Protein AF-A0A2M9N594-F1 (afdb_monomer)

Radius of gyration: 17.73 Å; Cα contacts (8 Å, |Δi|>4): 144; chains: 1; bounding box: 51×28×43 Å

Sequence (126 aa):
MYKGQRKRYVRIGKHGWLLGLLGFNGLQYFKTHDPSFLFYFSFFSFFSFYFHGKLAEEMPDERYYMNAQKARSITMWVPAACLFMIGIGSMFSFGTREFMIIVSAAGWAATFLTYSITFYYLDKYC

Nearest PDB structures (foldseek):
  8qae-assembly1_A  TM=3.488E-01  e=3.419E+00  synthetic construct

Foldseek 3Di:
DDPPDPPDPDPPDQCQLVQLVQLVQLVCCVVPVDLVSLLSLLSLLSVLVNLVNVVSVDDDDPQLVVLLVVLLVVLVVLLVVLVVCLVVLVVDPNNDPSSNSNSNSVSNSSSSNSSSVSSSCSVVPD

Solvent-accessible surface area (backbone atoms only — not comparable to full-atom values): 6717 Å² total; per-residue (Å²): 136,84,79,82,74,82,73,81,74,76,79,69,60,98,59,53,27,60,55,15,61,56,15,61,54,21,61,50,24,85,78,69,72,44,63,73,28,33,47,31,36,30,32,42,22,33,43,25,44,51,46,49,56,60,57,66,75,50,83,88,50,75,64,52,57,53,36,48,51,52,18,48,65,70,28,51,58,47,48,52,50,35,53,49,50,44,56,56,31,61,76,44,98,77,38,41,73,58,50,45,40,41,44,51,14,47,25,50,14,50,31,42,35,48,28,31,52,43,27,53,48,38,68,76,75,104

Secondary structure (DSSP, 8-state):
-------------TTGGGGGGGGGGGGGHHHH--GGGGGGGGGGGGGHHHHHHHHTTS---HHHHHHHHHHHHHHTHHHHHHHHHHHHHHHSTT--HHHHHHHHHHHHHHHHHHHHHHHHHHHHH-

pLDDT: mean 85.69, std 14.36, range [36.47, 97.12]

Structure (mmCIF, N/CA/C/O backbone):
data_AF-A0A2M9N594-F1
#
_entry.id   AF-A0A2M9N594-F1
#
loop_
_atom_site.group_PDB
_atom_site.id
_atom_site.type_symbol
_atom_site.label_atom_id
_atom_site.label_alt_id
_atom_site.label_comp_id
_atom_site.label_asym_id
_atom_site.label_entity_id
_atom_site.label_seq_id
_atom_site.pdbx_PDB_ins_code
_atom_site.Cartn_x
_atom_site.Cartn_y
_atom_site.Cartn_z
_atom_site.occupancy
_atom_site.B_iso_or_equiv
_atom_site.auth_seq_id
_atom_site.auth_comp_id
_atom_site.auth_asym_id
_atom_site.auth_atom_id
_atom_site.pdbx_PDB_model_num
ATOM 1 N N . MET A 1 1 ? -33.743 14.071 20.399 1.00 36.47 1 MET A N 1
ATOM 2 C CA . MET A 1 1 ? -34.387 12.861 19.837 1.00 36.47 1 MET A CA 1
ATOM 3 C C . MET A 1 1 ? -33.517 12.350 18.682 1.00 36.47 1 MET A C 1
ATOM 5 O O . MET A 1 1 ? -33.716 12.753 17.544 1.00 36.47 1 MET A O 1
ATOM 9 N N . TYR A 1 2 ? -32.470 11.564 18.965 1.00 42.53 2 TYR A N 1
ATOM 10 C CA . TYR A 1 2 ? -31.579 11.039 17.918 1.00 42.53 2 TYR A CA 1
ATOM 11 C C . TYR A 1 2 ? -32.258 9.845 17.240 1.00 42.53 2 TYR A C 1
ATOM 13 O O . TYR A 1 2 ? -32.458 8.800 17.853 1.00 42.53 2 TYR A O 1
ATOM 21 N N . LYS A 1 3 ? -32.671 10.017 15.980 1.00 42.25 3 LYS A N 1
ATOM 22 C CA . LYS A 1 3 ? -33.208 8.928 15.159 1.00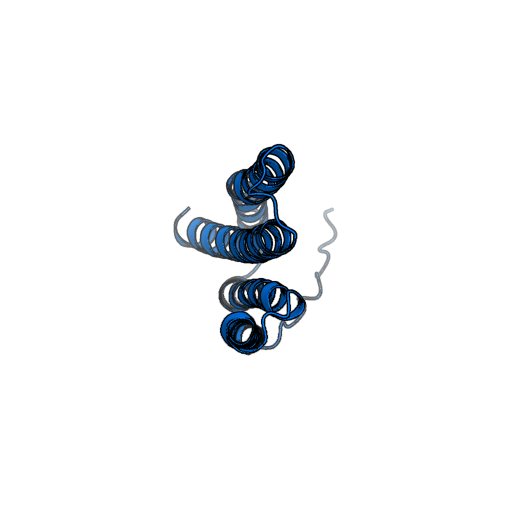 42.25 3 LYS A CA 1
ATOM 23 C C . LYS A 1 3 ? -32.111 7.880 14.966 1.00 42.25 3 LYS A C 1
ATOM 25 O O . LYS A 1 3 ? -31.138 8.136 14.260 1.00 42.25 3 LYS A O 1
ATOM 30 N N . GLY A 1 4 ? -32.296 6.710 15.575 1.00 48.22 4 GLY A N 1
ATOM 31 C CA . GLY A 1 4 ? -31.484 5.518 15.351 1.00 48.22 4 GLY A CA 1
ATOM 32 C C . GLY A 1 4 ? -31.556 5.092 13.886 1.00 48.22 4 GLY A C 1
ATOM 33 O O . GLY A 1 4 ? -32.464 4.376 13.467 1.00 48.22 4 GLY A O 1
ATOM 34 N N . GLN A 1 5 ? -30.603 5.570 13.092 1.00 47.81 5 GLN A N 1
ATOM 35 C CA . GLN A 1 5 ? -30.366 5.103 11.734 1.00 47.81 5 GLN A CA 1
ATOM 36 C C . GLN A 1 5 ? -29.836 3.669 11.837 1.00 47.81 5 GLN A C 1
ATOM 38 O O . GLN A 1 5 ? -28.655 3.464 12.116 1.00 47.81 5 GLN A O 1
ATOM 43 N N . ARG A 1 6 ? -30.698 2.662 11.631 1.00 46.75 6 ARG A N 1
ATOM 44 C CA . ARG A 1 6 ? -30.253 1.274 11.428 1.00 46.75 6 ARG A CA 1
ATOM 45 C C . ARG A 1 6 ? -29.448 1.219 10.131 1.00 46.75 6 ARG A C 1
ATOM 47 O O . ARG A 1 6 ? -30.002 1.007 9.054 1.00 46.75 6 ARG A O 1
ATOM 54 N N . LYS A 1 7 ? -28.138 1.456 10.229 1.00 48.56 7 LYS A N 1
ATOM 55 C CA . LYS A 1 7 ? -27.214 1.301 9.108 1.00 48.56 7 LYS A CA 1
ATOM 56 C C . LYS A 1 7 ? -27.223 -0.165 8.699 1.00 48.56 7 LYS A C 1
ATOM 58 O O . LYS A 1 7 ? -26.924 -1.056 9.488 1.00 48.56 7 LYS A O 1
ATOM 63 N N . ARG A 1 8 ? -27.631 -0.401 7.456 1.00 42.09 8 ARG A N 1
ATOM 64 C CA . ARG A 1 8 ? -27.635 -1.712 6.814 1.00 42.09 8 ARG A CA 1
ATOM 65 C C . ARG A 1 8 ? -26.176 -2.149 6.699 1.00 42.09 8 ARG A C 1
ATOM 67 O O . ARG A 1 8 ? -25.455 -1.657 5.836 1.00 42.09 8 ARG A O 1
ATOM 74 N N . TYR A 1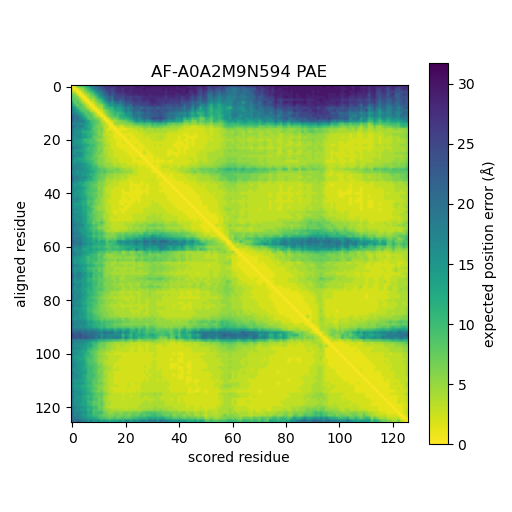 9 ? -25.734 -3.006 7.612 1.00 50.34 9 TYR A N 1
ATOM 75 C CA . TYR A 1 9 ? -24.411 -3.607 7.538 1.00 50.34 9 TYR A CA 1
ATOM 76 C C . TYR A 1 9 ? -24.311 -4.365 6.221 1.00 50.34 9 TYR A C 1
ATOM 78 O O . TYR A 1 9 ? -25.046 -5.328 5.986 1.00 50.34 9 TYR A O 1
ATOM 86 N N . VAL A 1 10 ? -23.440 -3.887 5.333 1.00 51.59 10 VAL A N 1
ATOM 87 C CA . VAL A 1 10 ? -23.051 -4.638 4.145 1.00 51.59 10 VAL A CA 1
ATOM 88 C C . VAL A 1 10 ? -22.436 -5.924 4.680 1.00 51.59 10 VAL A C 1
ATOM 90 O O . VAL A 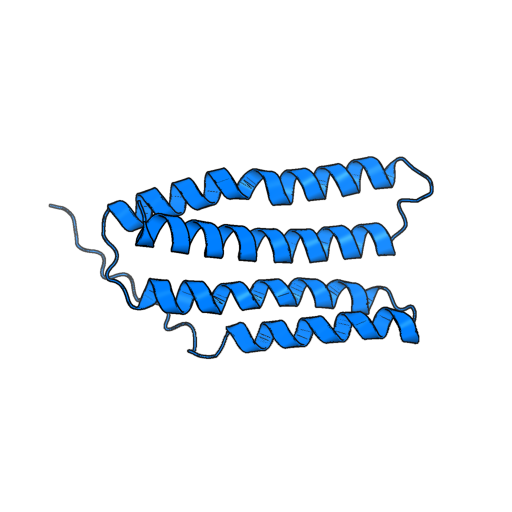1 10 ? -21.381 -5.883 5.308 1.00 51.59 10 VAL A O 1
ATOM 93 N N . ARG A 1 11 ? -23.115 -7.063 4.490 1.00 54.94 11 ARG A N 1
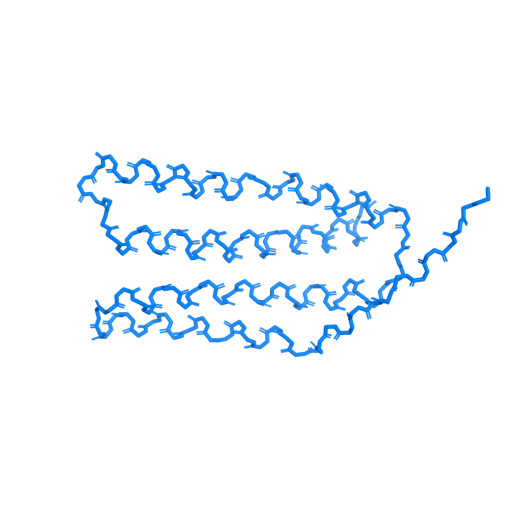ATOM 94 C CA . ARG A 1 11 ? -22.498 -8.378 4.683 1.00 54.94 11 ARG A CA 1
ATOM 95 C C . ARG A 1 11 ? -21.387 -8.484 3.649 1.00 54.94 11 ARG A C 1
ATOM 97 O O . ARG A 1 11 ? -21.617 -8.925 2.527 1.00 54.94 11 ARG A O 1
ATOM 104 N N . ILE A 1 12 ? -20.198 -8.023 4.015 1.00 57.81 12 ILE A N 1
ATOM 105 C CA . ILE A 1 12 ? -18.980 -8.334 3.283 1.00 57.81 12 ILE A CA 1
ATOM 106 C C . ILE A 1 12 ? -18.891 -9.858 3.325 1.00 57.81 12 ILE A C 1
ATOM 108 O O . ILE A 1 12 ? -18.958 -10.461 4.398 1.00 57.81 12 ILE A O 1
ATOM 112 N N . GLY A 1 13 ? -18.863 -10.491 2.152 1.00 63.56 13 GLY A N 1
ATOM 113 C CA . GLY A 1 13 ? -18.799 -11.943 2.067 1.00 63.56 13 GLY A CA 1
ATOM 114 C C . GLY A 1 13 ? -17.633 -12.448 2.912 1.00 63.56 13 GLY A C 1
ATOM 115 O O . GLY A 1 13 ? -16.532 -11.903 2.831 1.00 63.56 13 GLY A O 1
ATOM 116 N N . LYS A 1 14 ? -17.867 -13.502 3.702 1.00 69.81 14 LYS A N 1
ATOM 117 C CA . LYS A 1 14 ? -16.907 -14.103 4.653 1.00 69.81 14 LYS A CA 1
ATOM 118 C C . LYS A 1 14 ? -15.532 -14.423 4.034 1.00 69.81 14 LYS A C 1
ATOM 120 O O . LYS A 1 14 ? -14.566 -14.691 4.744 1.00 69.81 14 LYS A O 1
ATOM 125 N N . HIS A 1 15 ? -15.439 -14.426 2.705 1.00 80.88 15 HIS A N 1
ATOM 126 C CA . HIS A 1 15 ? -14.276 -14.829 1.923 1.00 80.88 15 HIS A CA 1
ATOM 127 C C . HIS A 1 15 ? -13.736 -13.723 1.000 1.00 80.88 15 HIS A C 1
ATOM 129 O O . HIS A 1 15 ? -12.903 -14.006 0.147 1.00 80.88 15 HIS A O 1
ATOM 135 N N . GLY A 1 16 ? -14.155 -12.460 1.170 1.00 83.69 16 GLY A N 1
ATOM 136 C CA . GLY A 1 16 ? -13.669 -11.338 0.348 1.00 83.69 16 GLY A CA 1
ATOM 137 C C . GLY A 1 16 ? -12.148 -11.130 0.403 1.00 83.69 16 GLY A C 1
ATOM 138 O O . GLY A 1 16 ? -11.558 -10.628 -0.548 1.00 83.69 16 GLY A O 1
ATOM 139 N N . TRP A 1 17 ? -11.498 -11.593 1.473 1.00 90.06 17 TRP A N 1
ATOM 140 C CA . TRP A 1 17 ? -10.043 -11.555 1.625 1.00 90.06 17 TRP A CA 1
ATOM 141 C C . TRP A 1 17 ? -9.291 -12.481 0.655 1.00 90.06 17 TRP A C 1
ATOM 143 O O . TRP A 1 17 ? -8.136 -12.204 0.344 1.00 90.06 17 TRP A O 1
ATOM 153 N N . LEU A 1 18 ? -9.932 -13.538 0.131 1.00 92.81 18 LEU A N 1
ATOM 154 C CA . LEU A 1 18 ? -9.313 -14.463 -0.831 1.00 92.81 18 LEU A CA 1
ATOM 155 C C . LEU A 1 18 ? -8.970 -13.782 -2.157 1.00 92.81 18 LEU A C 1
ATOM 157 O O . LEU A 1 18 ? -8.036 -14.204 -2.833 1.00 92.81 18 LEU A O 1
ATOM 161 N N . LEU A 1 19 ? -9.666 -12.694 -2.502 1.00 93.38 19 LEU A N 1
ATOM 162 C CA . LEU A 1 19 ? -9.322 -11.864 -3.659 1.00 93.38 19 LEU A CA 1
ATOM 163 C C . LEU A 1 19 ? -7.909 -11.277 -3.543 1.00 93.38 19 LEU A C 1
ATOM 165 O O . LEU A 1 19 ? -7.290 -10.983 -4.561 1.00 93.38 19 LEU A O 1
ATOM 169 N N . GLY A 1 20 ? -7.361 -11.190 -2.325 1.00 93.38 20 GLY A N 1
ATOM 170 C CA . GLY A 1 20 ? -5.972 -10.806 -2.096 1.00 93.38 20 GLY A CA 1
ATOM 171 C C . GLY A 1 20 ? -4.962 -11.746 -2.742 1.00 93.38 20 GLY A C 1
ATOM 172 O O . GLY A 1 20 ? -3.917 -11.295 -3.200 1.00 93.38 20 GLY A O 1
ATOM 173 N N . LEU A 1 21 ? -5.294 -13.032 -2.888 1.00 95.69 21 LEU A N 1
ATOM 174 C CA . LEU A 1 21 ? -4.415 -14.012 -3.531 1.00 95.69 21 LEU A CA 1
ATOM 175 C C . LEU A 1 21 ? -4.179 -13.705 -5.017 1.00 95.69 21 LEU A C 1
ATOM 177 O O . LEU A 1 21 ? -3.142 -14.085 -5.556 1.00 95.69 21 LEU A O 1
ATOM 181 N N . LEU A 1 22 ? -5.077 -12.957 -5.670 1.00 96.06 22 LEU A N 1
ATOM 182 C CA . LEU A 1 22 ? -4.863 -12.488 -7.042 1.00 96.06 22 LEU A CA 1
ATOM 183 C C . LEU A 1 22 ? -3.621 -11.596 -7.161 1.00 96.06 22 LEU A C 1
ATOM 185 O O . LEU A 1 22 ? -3.055 -11.494 -8.247 1.00 96.06 22 LEU A O 1
ATOM 189 N N . GLY A 1 23 ? -3.149 -11.008 -6.056 1.00 95.12 23 GLY A N 1
ATOM 190 C CA . GLY A 1 23 ? -1.921 -10.221 -6.041 1.00 95.12 23 GLY A CA 1
ATOM 191 C C . GLY A 1 23 ? -0.662 -11.013 -6.379 1.00 95.12 23 GLY A C 1
ATOM 192 O O . GLY A 1 23 ? 0.292 -10.440 -6.903 1.00 95.12 23 GLY A O 1
ATOM 193 N N . PHE A 1 24 ? -0.673 -12.340 -6.208 1.00 96.00 24 PHE A N 1
ATOM 194 C CA . PHE A 1 24 ? 0.437 -13.191 -6.641 1.00 96.00 24 PHE A CA 1
ATOM 195 C C . PHE A 1 24 ? 0.619 -13.227 -8.163 1.00 96.00 24 PHE A C 1
ATOM 197 O O . PHE A 1 24 ? 1.726 -13.504 -8.626 1.00 96.00 24 PHE A O 1
ATOM 204 N N . ASN A 1 25 ? -0.400 -12.863 -8.954 1.00 95.50 25 ASN A N 1
ATOM 205 C CA . ASN A 1 25 ? -0.230 -12.682 -10.400 1.00 95.50 25 ASN A CA 1
ATOM 206 C C . ASN A 1 25 ? 0.770 -11.569 -10.740 1.00 95.50 25 ASN A C 1
ATOM 208 O O . ASN A 1 25 ? 1.322 -11.579 -11.837 1.00 95.50 25 ASN A O 1
ATOM 212 N N . GLY A 1 26 ? 1.088 -10.670 -9.800 1.00 94.31 26 GLY A N 1
ATOM 213 C CA . GLY A 1 26 ? 2.141 -9.675 -9.990 1.00 94.31 26 GLY A CA 1
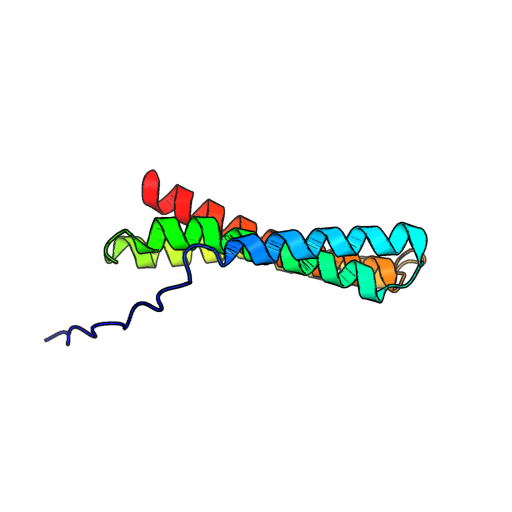ATOM 214 C C . GLY A 1 26 ? 3.528 -10.273 -10.214 1.00 94.31 26 GLY A C 1
ATOM 215 O O . GLY A 1 26 ? 4.350 -9.678 -10.906 1.00 94.31 26 GLY A O 1
ATOM 216 N N . LEU A 1 27 ? 3.773 -11.502 -9.746 1.00 95.00 27 LEU A N 1
ATOM 217 C CA . LEU A 1 27 ? 5.028 -12.217 -9.996 1.00 95.00 27 LEU A CA 1
ATOM 218 C C . LEU A 1 27 ? 5.221 -12.589 -11.476 1.00 95.00 27 LEU A C 1
ATOM 220 O O . LEU A 1 27 ? 6.348 -12.845 -11.897 1.00 95.00 27 LEU A O 1
ATOM 224 N N . GLN A 1 28 ? 4.156 -12.591 -12.287 1.00 94.81 28 GLN A N 1
ATOM 225 C CA . GLN A 1 28 ? 4.264 -12.834 -13.729 1.00 94.81 28 GLN A CA 1
ATOM 226 C C . GLN A 1 28 ? 5.057 -11.738 -14.452 1.00 94.81 28 GLN A C 1
ATOM 228 O O . GLN A 1 28 ? 5.612 -12.006 -15.521 1.00 94.81 28 GLN A O 1
ATOM 233 N N . TYR A 1 29 ? 5.190 -10.549 -13.852 1.00 95.00 29 TYR A N 1
ATOM 234 C CA . TYR A 1 29 ? 6.068 -9.490 -14.348 1.00 95.00 29 TYR A CA 1
ATOM 235 C C . TYR A 1 29 ? 7.500 -9.997 -14.584 1.00 95.00 29 TYR A C 1
ATOM 237 O O . TYR A 1 29 ? 8.078 -9.723 -15.628 1.00 95.00 29 TYR A O 1
ATOM 245 N N . PHE A 1 30 ? 8.049 -10.817 -13.681 1.00 93.31 30 PHE A N 1
ATOM 246 C CA . PHE A 1 30 ? 9.423 -11.324 -13.804 1.00 93.31 30 PHE A CA 1
ATOM 247 C C . PHE A 1 30 ? 9.632 -12.296 -14.974 1.00 93.31 30 PHE A C 1
ATOM 249 O O . PHE A 1 30 ? 10.770 -12.593 -15.318 1.00 93.31 30 PHE A O 1
ATOM 256 N N . LYS A 1 31 ? 8.550 -12.813 -15.571 1.00 94.81 31 LYS A N 1
ATOM 257 C CA . LYS A 1 31 ? 8.604 -13.684 -16.756 1.00 94.81 31 LYS A CA 1
ATOM 258 C C . LYS A 1 31 ? 8.274 -12.937 -18.045 1.00 94.81 31 LYS A C 1
ATOM 260 O O . LYS A 1 31 ? 8.863 -13.216 -19.079 1.00 94.81 31 LYS A O 1
ATOM 265 N N . THR A 1 32 ? 7.287 -12.047 -17.990 1.00 93.75 32 THR A N 1
ATOM 266 C CA . THR A 1 32 ? 6.713 -11.378 -19.171 1.00 93.75 32 THR A CA 1
ATOM 267 C C . THR A 1 32 ? 7.312 -10.002 -19.435 1.00 93.75 32 THR A C 1
ATOM 269 O O . THR A 1 32 ? 7.220 -9.515 -20.555 1.00 93.75 32 THR A O 1
ATOM 272 N N . HIS A 1 33 ? 7.901 -9.373 -18.413 1.00 92.88 33 HIS A N 1
ATOM 273 C CA . HIS A 1 33 ? 8.327 -7.973 -18.407 1.00 92.88 33 HIS A CA 1
ATOM 274 C C . HIS A 1 33 ? 7.213 -6.968 -18.752 1.00 92.88 33 HIS A C 1
ATOM 276 O O . HIS A 1 33 ? 7.505 -5.813 -19.048 1.00 92.88 33 HIS A O 1
ATOM 282 N N . ASP A 1 34 ? 5.938 -7.367 -18.674 1.00 93.25 34 ASP A N 1
ATOM 283 C CA . ASP A 1 34 ? 4.809 -6.462 -18.891 1.00 93.25 34 ASP A CA 1
ATOM 284 C C . ASP A 1 34 ? 4.457 -5.728 -17.578 1.00 93.25 34 ASP A C 1
ATOM 286 O O . ASP A 1 34 ? 4.028 -6.369 -16.607 1.00 93.25 34 ASP A O 1
ATOM 290 N N . PRO A 1 35 ? 4.594 -4.385 -17.521 1.00 92.75 35 PRO A N 1
ATOM 291 C CA . PRO A 1 35 ? 4.311 -3.591 -16.324 1.00 92.75 35 PRO A CA 1
ATOM 292 C C . PRO A 1 35 ? 2.872 -3.719 -15.813 1.00 92.75 35 PRO A C 1
ATOM 294 O O . PRO A 1 35 ? 2.610 -3.442 -14.644 1.00 92.75 35 PRO A O 1
ATOM 297 N N . SER A 1 36 ? 1.935 -4.152 -16.659 1.00 92.88 36 SER A N 1
ATOM 298 C CA . SER A 1 36 ? 0.536 -4.376 -16.282 1.00 92.88 36 SER A CA 1
ATOM 299 C C . SER A 1 36 ? 0.411 -5.399 -15.149 1.00 92.88 36 SER A C 1
ATOM 301 O O . SER A 1 36 ? -0.452 -5.262 -14.281 1.00 92.88 36 SER A O 1
ATOM 303 N N . PHE A 1 37 ? 1.317 -6.383 -15.092 1.00 95.44 37 PHE A N 1
ATOM 304 C CA . PHE A 1 37 ? 1.328 -7.367 -14.012 1.00 95.44 37 PHE A CA 1
ATOM 305 C C . PHE A 1 37 ? 1.686 -6.751 -12.657 1.00 95.44 37 PHE A C 1
ATOM 307 O O . PHE A 1 37 ? 1.100 -7.142 -11.653 1.00 95.44 37 PHE A O 1
ATOM 314 N N . LEU A 1 38 ? 2.549 -5.732 -12.595 1.00 95.38 38 LEU A N 1
ATOM 315 C CA . LEU A 1 38 ? 2.916 -5.079 -11.328 1.00 95.38 38 LEU A CA 1
ATOM 316 C C . LEU A 1 38 ? 1.703 -4.481 -10.601 1.00 95.38 38 LEU A C 1
ATOM 318 O O . LEU A 1 38 ? 1.664 -4.464 -9.371 1.00 95.38 38 LEU A O 1
ATOM 322 N N . PHE A 1 39 ? 0.678 -4.048 -11.343 1.00 95.56 39 PHE A N 1
ATOM 323 C CA . PHE A 1 39 ? -0.553 -3.527 -10.753 1.00 95.56 39 PHE A CA 1
ATOM 324 C C . PHE A 1 39 ? -1.311 -4.579 -9.933 1.00 95.56 39 PHE A C 1
ATOM 326 O O . PHE A 1 39 ? -1.992 -4.221 -8.969 1.00 95.56 39 PHE A O 1
ATOM 333 N N . TYR A 1 40 ? -1.163 -5.874 -10.240 1.00 96.50 40 TYR A N 1
ATOM 334 C CA . TYR A 1 40 ? -1.823 -6.934 -9.477 1.00 96.50 40 TYR A CA 1
ATOM 335 C C . TYR A 1 40 ? -1.420 -6.919 -8.001 1.00 96.50 40 TYR A C 1
ATOM 337 O O . TYR A 1 40 ? -2.252 -7.251 -7.167 1.00 96.50 40 TYR A O 1
ATOM 345 N N . PHE A 1 41 ? -0.228 -6.440 -7.628 1.00 97.12 41 PHE A N 1
ATOM 346 C CA . PHE A 1 41 ? 0.146 -6.314 -6.213 1.00 97.12 41 PHE A CA 1
ATOM 347 C C . PHE A 1 41 ? -0.820 -5.440 -5.395 1.00 97.12 41 PHE A C 1
ATOM 349 O O . PHE A 1 41 ? -0.974 -5.660 -4.193 1.00 97.12 41 PHE A O 1
ATOM 356 N N . SER A 1 42 ? -1.550 -4.518 -6.033 1.00 97.00 42 SER A N 1
ATOM 357 C CA . SER A 1 42 ? -2.607 -3.737 -5.377 1.00 97.00 42 SER A CA 1
ATOM 358 C C . SER A 1 42 ? -3.731 -4.619 -4.818 1.00 97.00 42 SER A C 1
ATOM 360 O O . SER A 1 42 ? -4.349 -4.255 -3.813 1.00 97.00 42 SER A O 1
ATOM 362 N N . PHE A 1 43 ? -3.959 -5.810 -5.386 1.00 95.88 43 PHE A N 1
ATOM 363 C CA . PHE A 1 43 ? -4.952 -6.765 -4.897 1.00 95.88 43 PHE A CA 1
ATOM 364 C C . PHE A 1 43 ? -4.623 -7.270 -3.491 1.00 95.88 43 PHE A C 1
ATOM 366 O O . PHE A 1 43 ? -5.543 -7.614 -2.760 1.00 95.88 43 PHE A O 1
ATOM 373 N N . PHE A 1 44 ? -3.372 -7.211 -3.021 1.00 96.88 44 PHE A N 1
ATOM 374 C CA . PHE A 1 44 ? -3.073 -7.523 -1.618 1.00 96.88 44 PHE A CA 1
ATOM 375 C C . PHE A 1 44 ? -3.815 -6.618 -0.621 1.00 96.88 44 PHE A C 1
ATOM 377 O O . PHE A 1 44 ? -4.042 -7.033 0.516 1.00 96.88 44 PHE A O 1
ATOM 384 N N . SER A 1 45 ? -4.298 -5.441 -1.047 1.00 96.12 45 SER A N 1
ATOM 385 C CA . SER A 1 45 ? -5.228 -4.623 -0.251 1.00 96.12 45 SER A CA 1
ATOM 386 C C . SER A 1 45 ? -6.467 -5.398 0.205 1.00 96.12 45 SER A C 1
ATOM 388 O O . SER A 1 45 ? -6.955 -5.145 1.303 1.00 96.12 45 SER A O 1
ATOM 390 N N . PHE A 1 46 ? -6.961 -6.371 -0.568 1.00 94.44 46 PHE A N 1
ATOM 391 C CA . PHE A 1 46 ? -8.171 -7.136 -0.250 1.00 94.44 46 PHE A CA 1
ATOM 392 C C . PHE A 1 46 ? -8.019 -8.004 1.004 1.00 94.44 46 PHE A C 1
ATOM 394 O O . PHE A 1 46 ? -9.020 -8.308 1.650 1.00 94.44 46 PHE A O 1
ATOM 401 N N . PHE A 1 47 ? -6.795 -8.334 1.434 1.00 94.44 47 PHE A N 1
ATOM 402 C CA . PHE A 1 47 ? -6.579 -8.991 2.727 1.00 94.44 47 PHE A CA 1
ATOM 403 C C . PHE A 1 47 ? -7.082 -8.149 3.914 1.00 94.44 47 PHE A C 1
ATOM 405 O O . PHE A 1 47 ? -7.441 -8.707 4.948 1.00 94.44 47 PHE A O 1
ATOM 412 N N . SER A 1 48 ? -7.225 -6.827 3.753 1.00 93.50 48 SER A N 1
ATOM 413 C CA . SER A 1 48 ? -7.893 -5.945 4.723 1.00 93.50 48 SER A CA 1
ATOM 414 C C . SER A 1 48 ? -9.313 -6.389 5.096 1.00 93.50 48 SER A C 1
ATOM 416 O O . SER A 1 48 ? -9.758 -6.154 6.225 1.00 93.50 48 SER A O 1
ATOM 418 N N . PHE A 1 49 ? -10.022 -7.069 4.185 1.00 90.12 49 PHE A N 1
ATOM 419 C CA . PHE A 1 49 ? -11.375 -7.561 4.435 1.00 90.12 49 PHE A CA 1
ATOM 420 C C . PHE A 1 49 ? -11.428 -8.636 5.517 1.00 90.12 49 PHE A C 1
ATOM 422 O O . PHE A 1 49 ? -12.469 -8.800 6.148 1.00 90.12 49 PHE A O 1
ATOM 429 N N . TYR A 1 50 ? -10.319 -9.330 5.779 1.00 89.81 50 TYR A N 1
ATOM 430 C CA . TYR A 1 50 ? -10.232 -10.278 6.885 1.00 89.81 50 TYR A CA 1
ATOM 431 C C . TYR A 1 50 ? -10.468 -9.583 8.236 1.00 89.81 50 TYR A C 1
ATOM 433 O O . TYR A 1 50 ? -11.316 -10.011 9.019 1.00 89.81 50 TYR A O 1
ATOM 441 N N . PHE A 1 51 ? -9.778 -8.464 8.477 1.00 87.75 51 PHE A N 1
ATOM 442 C CA . PHE A 1 51 ? -9.916 -7.676 9.706 1.00 87.75 51 PHE A CA 1
ATOM 443 C C . PHE A 1 51 ? -11.275 -6.978 9.789 1.00 87.75 51 PHE A C 1
ATOM 445 O O . PHE A 1 51 ? -11.904 -6.985 10.842 1.00 87.75 51 PHE A O 1
ATOM 452 N N . HIS A 1 52 ? -11.772 -6.444 8.670 1.00 84.56 52 HIS A N 1
ATOM 453 C CA . HIS A 1 52 ? -13.116 -5.861 8.621 1.00 84.56 52 HIS A CA 1
ATOM 454 C C . HIS A 1 52 ? -14.210 -6.887 8.924 1.00 84.56 52 HIS A C 1
ATOM 456 O O . HIS A 1 52 ? -15.190 -6.547 9.576 1.00 84.56 52 HIS A O 1
ATOM 462 N N . GLY A 1 53 ? -14.046 -8.140 8.489 1.00 83.62 53 GLY A N 1
ATOM 463 C CA . GLY A 1 53 ? -14.960 -9.223 8.842 1.00 83.62 53 GLY A CA 1
ATOM 464 C C . GLY A 1 53 ? -15.001 -9.480 10.349 1.00 83.62 53 GLY A C 1
ATOM 465 O O . GLY A 1 53 ? -16.080 -9.678 10.891 1.00 83.62 53 GLY A O 1
ATOM 466 N N . LYS A 1 54 ? -13.847 -9.408 11.028 1.00 82.38 54 LYS A N 1
ATOM 467 C CA . LYS A 1 54 ? -13.762 -9.532 12.492 1.00 82.38 54 LYS A CA 1
ATOM 468 C C . LYS A 1 54 ? -14.410 -8.359 13.224 1.00 82.38 54 LYS A C 1
ATOM 470 O O . LYS A 1 54 ? -15.151 -8.584 14.166 1.00 82.38 54 LYS A O 1
ATOM 475 N N . LEU A 1 55 ? -14.180 -7.137 12.753 1.00 81.94 55 LEU A N 1
ATOM 476 C CA . LEU A 1 55 ? -14.791 -5.926 13.311 1.00 81.94 55 LEU A CA 1
ATOM 477 C C . LEU A 1 55 ? -16.312 -5.874 13.090 1.00 81.94 55 LEU A C 1
ATOM 479 O O . LEU A 1 55 ? -17.040 -5.328 13.907 1.00 81.94 55 LEU A O 1
ATOM 483 N N . ALA A 1 56 ? -16.814 -6.445 11.992 1.00 75.44 56 ALA A N 1
ATOM 484 C CA . ALA A 1 56 ? -18.242 -6.449 11.670 1.00 75.44 56 ALA A CA 1
ATOM 485 C C . ALA A 1 56 ? -19.080 -7.419 12.526 1.00 75.44 56 ALA A C 1
ATOM 487 O O . ALA A 1 56 ? -20.309 -7.353 12.471 1.00 75.44 56 ALA A O 1
ATOM 488 N N . GLU A 1 57 ? -18.444 -8.329 13.271 1.00 75.62 57 GLU A N 1
ATOM 489 C CA . GLU A 1 57 ? -19.120 -9.188 14.254 1.00 75.62 57 GLU A CA 1
ATOM 490 C C . GLU A 1 57 ? -19.479 -8.411 15.537 1.00 75.62 57 GLU A C 1
ATOM 492 O O . GLU A 1 57 ? -20.388 -8.820 16.260 1.00 75.62 57 GLU A O 1
ATOM 497 N N . GLU A 1 58 ? -18.823 -7.274 15.794 1.00 69.50 58 GLU A N 1
ATOM 498 C CA . GLU A 1 58 ? -19.037 -6.436 16.977 1.00 69.50 58 GLU A CA 1
ATOM 499 C C . GLU A 1 58 ? -20.071 -5.322 16.704 1.00 69.50 58 GLU A C 1
ATOM 501 O O . GLU A 1 58 ? -20.191 -4.800 15.589 1.00 69.50 58 GLU A O 1
ATOM 506 N N . MET A 1 59 ? -20.882 -4.971 17.713 1.00 71.50 59 MET A N 1
ATOM 507 C CA . MET A 1 59 ? -21.875 -3.899 17.570 1.00 71.50 59 MET A CA 1
ATOM 508 C C . MET A 1 59 ? -21.185 -2.523 17.527 1.00 71.50 59 MET A C 1
ATOM 510 O O . MET A 1 59 ? -20.301 -2.256 18.336 1.00 71.50 59 MET A O 1
ATOM 514 N N . PRO A 1 60 ? -21.582 -1.620 16.610 1.00 71.12 60 PRO A N 1
ATOM 515 C CA . PRO A 1 60 ? -20.977 -0.294 16.503 1.00 71.12 60 PRO A CA 1
ATOM 516 C C . PRO A 1 60 ? -21.407 0.647 17.630 1.00 71.12 60 PRO A C 1
ATOM 518 O O . PRO A 1 60 ? -22.501 1.215 17.587 1.00 71.12 60 PRO A O 1
ATOM 521 N N . ASP A 1 61 ? -20.492 0.912 18.552 1.00 78.81 61 ASP A N 1
ATOM 522 C CA . ASP A 1 61 ? -20.657 1.928 19.595 1.00 78.81 61 ASP A CA 1
ATOM 523 C C . ASP A 1 61 ? -19.966 3.260 19.231 1.00 78.81 61 ASP A C 1
ATOM 525 O O . ASP A 1 61 ? -19.269 3.373 18.220 1.00 78.81 61 ASP A O 1
ATOM 529 N N . GLU A 1 62 ? -20.122 4.307 20.051 1.00 80.56 62 GLU A N 1
ATOM 530 C CA . GLU A 1 62 ? -19.441 5.601 19.835 1.00 80.56 62 GLU A CA 1
ATOM 531 C C . GLU A 1 62 ? -17.908 5.454 19.768 1.00 80.56 62 GLU A C 1
ATOM 533 O O . GLU A 1 62 ? -17.252 6.074 18.924 1.00 80.56 62 GLU A O 1
ATOM 538 N N . ARG A 1 63 ? -17.343 4.550 20.580 1.00 80.44 63 ARG A N 1
ATOM 539 C CA . ARG A 1 63 ? -15.909 4.211 20.595 1.00 80.44 63 ARG A CA 1
ATOM 540 C C . ARG A 1 63 ? -15.421 3.662 19.253 1.00 80.44 63 ARG A C 1
ATOM 542 O O . ARG A 1 63 ? -14.341 4.041 18.808 1.00 80.44 63 ARG A O 1
ATOM 549 N N . TYR A 1 64 ?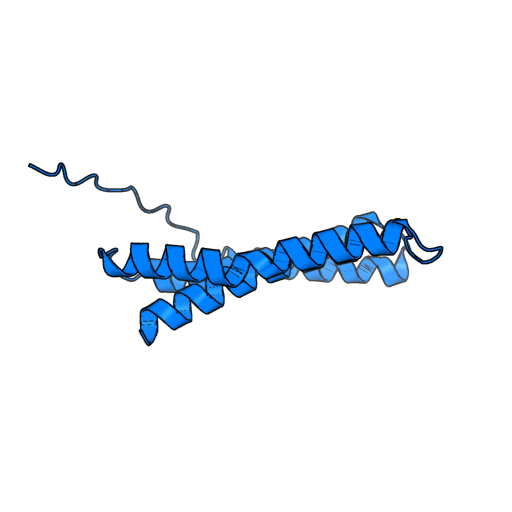 -16.234 2.855 18.567 1.00 83.94 64 TYR A N 1
ATOM 550 C CA . TYR A 1 64 ? -15.907 2.303 17.248 1.00 83.94 64 TYR A CA 1
ATOM 551 C C . TYR A 1 64 ? -15.634 3.422 16.234 1.00 83.94 64 TYR A C 1
ATOM 553 O O . TYR A 1 64 ? -14.656 3.387 15.485 1.00 83.94 64 TYR A O 1
ATOM 561 N N . TYR A 1 65 ? -16.464 4.471 16.234 1.00 83.81 65 TYR A N 1
ATOM 562 C CA . TYR A 1 65 ? -16.290 5.610 15.331 1.00 83.81 65 TYR A CA 1
ATOM 563 C C . TYR A 1 65 ? -15.049 6.443 15.672 1.00 83.81 65 TYR A C 1
ATOM 565 O O . TYR A 1 65 ? -14.337 6.869 14.758 1.00 83.81 65 TYR A O 1
ATOM 573 N N . MET A 1 66 ? -14.758 6.639 16.961 1.00 85.44 66 MET A N 1
ATOM 574 C CA . MET A 1 66 ? -13.544 7.332 17.407 1.00 85.44 66 MET A CA 1
ATOM 575 C C . MET A 1 66 ? -12.277 6.552 17.029 1.00 85.44 66 MET A C 1
ATOM 577 O O . MET A 1 66 ? -11.340 7.122 16.463 1.00 85.44 66 MET A O 1
ATOM 581 N N . ASN A 1 67 ? -12.270 5.237 17.255 1.00 87.81 67 ASN A N 1
ATOM 582 C CA . ASN A 1 67 ? -11.162 4.351 16.903 1.00 87.81 67 ASN A CA 1
ATOM 583 C C . ASN A 1 67 ? -10.951 4.281 15.386 1.00 87.81 67 ASN A C 1
ATOM 585 O O . ASN A 1 67 ? -9.812 4.353 14.921 1.00 87.81 67 ASN A O 1
ATOM 589 N N . ALA A 1 68 ? -12.026 4.258 14.593 1.00 88.12 68 ALA A N 1
ATOM 590 C CA . ALA A 1 68 ? -11.939 4.324 13.138 1.00 88.12 68 ALA A CA 1
ATOM 591 C C . ALA A 1 68 ? -11.303 5.637 12.650 1.00 88.12 68 ALA A C 1
ATOM 593 O O . ALA A 1 68 ? -10.491 5.619 11.722 1.00 88.12 68 ALA A O 1
ATOM 594 N N . GLN A 1 69 ? -11.648 6.780 13.255 1.00 89.31 69 GLN A N 1
ATOM 595 C CA . GLN A 1 69 ? -11.034 8.070 12.916 1.00 89.31 69 GLN A CA 1
ATOM 596 C C . GLN A 1 69 ? -9.553 8.117 13.302 1.00 89.31 69 GLN A C 1
ATOM 598 O O . GLN A 1 69 ? -8.728 8.557 12.499 1.00 89.31 69 GLN A O 1
ATOM 603 N N . LYS A 1 70 ? -9.201 7.604 14.484 1.00 90.44 70 LYS A N 1
ATOM 604 C CA . LYS A 1 70 ? -7.810 7.512 14.946 1.00 90.44 70 LYS A CA 1
ATOM 605 C C . LYS A 1 70 ? -6.973 6.585 14.059 1.00 90.44 70 LYS A C 1
ATOM 607 O O . LYS A 1 70 ? -5.849 6.918 13.703 1.00 90.44 70 LYS A O 1
ATOM 612 N N . ALA A 1 71 ? -7.529 5.457 13.620 1.00 91.19 71 ALA A N 1
ATOM 613 C CA . ALA A 1 71 ? -6.862 4.577 12.664 1.00 91.19 71 ALA A CA 1
ATOM 614 C C . ALA A 1 71 ? -6.624 5.274 11.313 1.00 91.19 71 ALA A C 1
ATOM 616 O O . ALA A 1 71 ? -5.558 5.115 10.720 1.00 91.19 71 ALA A O 1
ATOM 617 N N . ARG A 1 72 ? -7.577 6.085 10.828 1.00 91.44 72 ARG A N 1
ATOM 618 C CA . ARG A 1 72 ? -7.407 6.868 9.588 1.00 91.44 72 ARG A CA 1
ATOM 619 C C . ARG A 1 72 ? -6.296 7.903 9.708 1.00 91.44 72 ARG A C 1
ATOM 621 O O . ARG A 1 72 ? -5.475 7.984 8.800 1.00 91.44 72 ARG A O 1
ATOM 628 N N . SER A 1 73 ? -6.247 8.658 10.807 1.00 90.69 73 SER A N 1
ATOM 629 C CA . SER A 1 73 ? -5.199 9.666 11.004 1.00 90.69 73 SER A CA 1
ATOM 630 C C . SER A 1 73 ? -3.813 9.027 11.081 1.00 90.69 73 SER A C 1
ATOM 632 O O . SER A 1 73 ? -2.893 9.494 10.414 1.00 90.69 73 SER A O 1
ATOM 634 N N . ILE A 1 74 ? -3.685 7.901 11.792 1.00 89.62 74 ILE A N 1
ATOM 635 C CA . ILE A 1 74 ? -2.438 7.126 11.851 1.00 89.62 74 ILE A CA 1
ATOM 636 C C . ILE A 1 74 ? -2.082 6.538 10.486 1.00 89.62 74 ILE A C 1
ATOM 638 O O . ILE A 1 74 ? -0.911 6.401 10.189 1.00 89.62 74 ILE A O 1
ATOM 642 N N . THR A 1 75 ? -3.039 6.191 9.628 1.00 92.81 75 THR A N 1
ATOM 643 C CA . THR A 1 75 ? -2.714 5.565 8.333 1.00 92.81 75 THR A 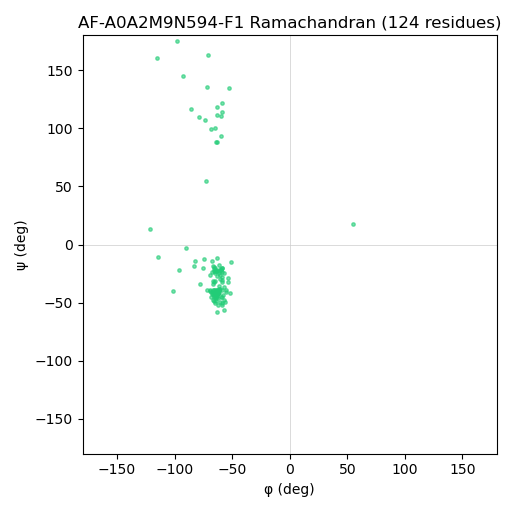CA 1
ATOM 644 C C . THR A 1 75 ? -2.338 6.582 7.254 1.00 92.81 75 THR A C 1
ATOM 646 O O . THR A 1 75 ? -1.710 6.228 6.260 1.00 92.81 75 THR A O 1
ATOM 649 N N . MET A 1 76 ? -2.685 7.858 7.432 1.00 92.69 76 MET A N 1
ATOM 650 C CA . MET A 1 76 ? -2.572 8.872 6.381 1.00 92.69 76 MET A CA 1
ATO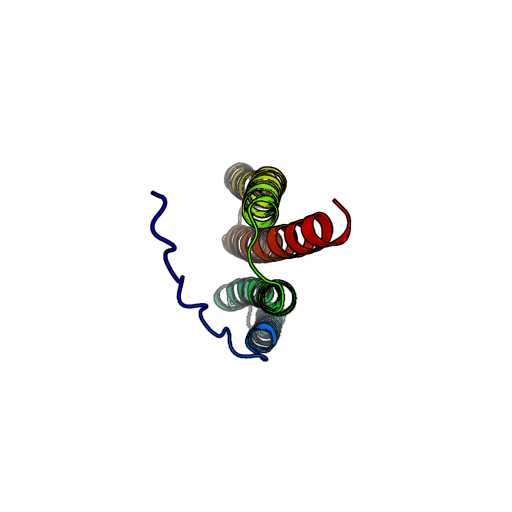M 651 C C . MET A 1 76 ? -1.133 9.152 5.918 1.00 92.69 76 MET A C 1
ATOM 653 O O . MET A 1 76 ? -0.935 9.580 4.781 1.00 92.69 76 MET A O 1
ATOM 657 N N . TRP A 1 77 ? -0.120 8.862 6.742 1.00 93.44 77 TRP A N 1
ATOM 658 C CA . TRP A 1 77 ? 1.281 9.016 6.336 1.00 93.44 77 TRP A CA 1
ATOM 659 C C . TRP A 1 77 ? 1.715 7.993 5.278 1.00 93.44 77 TRP A C 1
ATOM 661 O O . TRP A 1 77 ? 2.608 8.296 4.494 1.00 93.44 77 TRP A O 1
ATOM 671 N N . VAL A 1 78 ? 1.078 6.818 5.204 1.00 94.25 78 VAL A N 1
ATOM 672 C CA . VAL A 1 78 ? 1.434 5.754 4.248 1.00 94.25 78 VAL A CA 1
ATOM 673 C C . VAL A 1 78 ? 1.243 6.205 2.791 1.00 94.25 78 VAL A C 1
ATOM 675 O O . VAL A 1 78 ? 2.228 6.225 2.050 1.00 94.25 78 VAL A O 1
ATOM 678 N N . PRO A 1 79 ? 0.040 6.629 2.346 1.00 94.00 79 PRO A N 1
ATOM 679 C CA . PRO A 1 79 ? -0.140 7.098 0.975 1.00 94.00 79 PRO A CA 1
ATOM 680 C C . PRO A 1 79 ? 0.641 8.389 0.701 1.00 94.00 79 PRO A C 1
ATOM 682 O O . PRO A 1 79 ? 1.132 8.567 -0.412 1.00 94.00 79 PRO A O 1
ATOM 685 N N . ALA A 1 80 ? 0.810 9.263 1.701 1.00 94.88 80 ALA A N 1
ATOM 686 C CA . ALA A 1 80 ? 1.619 10.473 1.564 1.00 94.88 80 ALA A CA 1
ATOM 687 C C . ALA A 1 80 ? 3.093 10.140 1.273 1.00 94.88 80 ALA A C 1
ATOM 689 O O . ALA A 1 80 ? 3.672 10.694 0.340 1.00 94.88 80 ALA A O 1
ATOM 690 N N . ALA A 1 81 ? 3.677 9.189 2.006 1.00 95.25 81 ALA A N 1
ATOM 691 C CA . ALA A 1 81 ? 5.039 8.718 1.778 1.00 95.25 81 ALA A CA 1
ATOM 692 C C . ALA A 1 81 ? 5.192 8.062 0.398 1.00 95.25 81 ALA A C 1
ATOM 694 O O . ALA A 1 81 ? 6.158 8.338 -0.309 1.00 95.25 81 ALA A O 1
ATOM 695 N N . CYS A 1 82 ? 4.227 7.244 -0.032 1.00 94.62 82 CYS A N 1
ATOM 696 C CA . CYS A 1 82 ? 4.259 6.623 -1.358 1.00 94.62 82 CYS A CA 1
ATOM 697 C C . CYS A 1 82 ? 4.176 7.651 -2.493 1.00 94.62 82 CYS A C 1
ATOM 699 O O . CYS A 1 82 ? 4.958 7.571 -3.439 1.00 94.62 82 CYS A O 1
ATOM 701 N N . LEU A 1 83 ? 3.280 8.638 -2.395 1.00 94.88 83 LEU A N 1
ATOM 702 C CA . LEU A 1 83 ? 3.196 9.728 -3.373 1.00 94.88 83 LEU A CA 1
ATOM 703 C C . LEU A 1 83 ? 4.484 10.552 -3.407 1.00 94.88 83 LEU A C 1
ATOM 705 O O . LEU A 1 83 ? 4.969 10.886 -4.485 1.00 94.88 83 LEU A O 1
ATOM 709 N N . PHE A 1 84 ? 5.066 10.831 -2.241 1.00 94.62 84 PHE A N 1
ATOM 710 C CA . PHE A 1 84 ? 6.339 11.533 -2.148 1.00 94.62 84 PHE A CA 1
ATOM 711 C C . PHE A 1 84 ? 7.480 10.743 -2.806 1.00 94.62 84 PHE A C 1
ATOM 713 O O . PHE A 1 84 ? 8.251 11.317 -3.569 1.00 94.62 84 PHE A O 1
ATOM 720 N N . MET A 1 85 ? 7.546 9.421 -2.604 1.00 93.38 85 MET A N 1
ATOM 721 C CA . MET A 1 85 ? 8.519 8.552 -3.280 1.00 93.38 85 MET A CA 1
ATOM 722 C C . MET A 1 85 ? 8.339 8.525 -4.800 1.00 93.38 85 MET A C 1
ATOM 724 O O . MET A 1 85 ? 9.333 8.535 -5.519 1.00 93.38 85 MET A O 1
ATOM 728 N N . ILE A 1 86 ? 7.099 8.519 -5.301 1.00 93.62 86 ILE A N 1
ATOM 729 C CA . ILE A 1 86 ? 6.823 8.621 -6.744 1.00 93.62 86 ILE A CA 1
ATOM 730 C C . ILE A 1 86 ? 7.300 9.977 -7.277 1.00 93.62 86 ILE A C 1
ATOM 732 O O . ILE A 1 86 ? 7.969 10.027 -8.308 1.00 93.62 86 ILE A O 1
ATOM 736 N N . GLY A 1 87 ? 7.003 11.062 -6.554 1.00 91.56 87 GLY A N 1
ATOM 737 C CA . GLY A 1 87 ? 7.435 12.416 -6.897 1.00 91.56 87 GLY A CA 1
ATOM 738 C C . GLY A 1 87 ? 8.955 12.537 -6.975 1.00 91.56 87 GLY A C 1
ATOM 739 O O . GLY A 1 87 ? 9.481 12.951 -8.004 1.00 91.56 87 GLY A O 1
ATOM 740 N N . ILE A 1 88 ? 9.666 12.100 -5.933 1.00 91.06 88 ILE A N 1
ATOM 741 C CA . ILE A 1 88 ? 11.133 12.051 -5.919 1.00 91.06 88 ILE A CA 1
ATOM 742 C C . ILE A 1 88 ? 11.640 11.165 -7.051 1.00 91.06 88 ILE A C 1
ATOM 744 O O . ILE A 1 88 ? 12.470 11.609 -7.832 1.00 91.06 88 ILE A O 1
ATOM 748 N N . GLY A 1 89 ? 11.122 9.943 -7.182 1.00 88.62 89 GLY A N 1
ATOM 749 C CA . GLY A 1 89 ? 11.555 9.000 -8.209 1.00 88.62 89 GLY A CA 1
ATOM 750 C C . GLY A 1 89 ? 11.459 9.584 -9.614 1.00 88.62 89 GLY A C 1
ATOM 751 O O . GLY A 1 89 ? 12.389 9.420 -10.392 1.00 88.62 89 GLY A O 1
ATOM 752 N N . SER A 1 90 ? 10.401 10.348 -9.906 1.00 86.88 90 SER A N 1
ATOM 753 C CA . SER A 1 90 ? 10.214 11.022 -11.198 1.00 86.88 90 SER A CA 1
ATOM 754 C C . SER A 1 90 ? 11.304 12.047 -11.543 1.00 86.88 90 SER A C 1
ATOM 756 O O . SER A 1 90 ? 11.519 12.331 -12.718 1.00 86.88 90 SER A O 1
ATOM 758 N N . MET A 1 91 ? 12.012 12.585 -10.543 1.00 87.06 91 MET A N 1
ATOM 759 C CA . MET A 1 91 ? 13.097 13.554 -10.735 1.00 87.06 91 MET A CA 1
ATOM 760 C C . MET A 1 91 ? 14.436 12.893 -11.085 1.00 87.06 91 MET A C 1
ATOM 762 O O . MET A 1 91 ? 15.357 13.581 -11.523 1.00 87.06 91 MET A O 1
ATOM 766 N N . PHE A 1 92 ? 14.567 11.578 -10.899 1.00 84.75 92 PHE A N 1
ATOM 767 C CA . PHE A 1 92 ? 15.809 10.846 -11.127 1.00 84.75 92 PHE A CA 1
ATOM 768 C C . PHE A 1 92 ? 15.678 9.833 -12.268 1.00 84.75 92 PHE A C 1
ATOM 770 O O . PHE A 1 92 ? 14.594 9.361 -12.602 1.00 84.75 92 PHE A O 1
ATOM 777 N N . SER A 1 93 ? 16.815 9.415 -12.829 1.00 75.69 93 SER A N 1
ATOM 778 C CA . SER A 1 93 ? 16.881 8.426 -13.918 1.00 75.69 93 SER A CA 1
ATOM 779 C C . SER A 1 93 ? 16.367 7.026 -13.547 1.00 75.69 93 SER A C 1
ATOM 781 O O . SER A 1 93 ? 16.164 6.202 -14.435 1.00 75.69 93 SER A O 1
ATOM 783 N N . PHE A 1 94 ? 16.133 6.749 -12.259 1.00 71.94 94 PHE A N 1
ATOM 784 C CA . PHE A 1 94 ? 15.535 5.503 -11.766 1.00 71.94 94 PHE A CA 1
ATOM 785 C C . PHE A 1 94 ? 14.000 5.549 -11.656 1.00 71.94 94 PHE A C 1
ATOM 787 O O . PHE A 1 94 ? 13.385 4.536 -11.321 1.00 71.94 94 PHE A O 1
ATOM 794 N N . GLY A 1 95 ? 13.362 6.689 -11.946 1.00 75.12 95 GLY A N 1
ATOM 795 C CA . GLY A 1 95 ? 11.907 6.854 -11.992 1.00 75.12 95 GLY A CA 1
ATOM 796 C C . GLY A 1 95 ? 11.262 6.206 -13.208 1.00 75.12 95 GLY A C 1
ATOM 797 O O . GLY A 1 95 ? 10.574 6.876 -13.974 1.00 75.12 95 GLY A O 1
ATOM 798 N N . THR A 1 96 ? 11.501 4.915 -13.425 1.00 88.88 96 THR A N 1
ATOM 799 C CA . THR A 1 96 ? 10.902 4.202 -14.551 1.00 88.88 96 THR A CA 1
ATOM 800 C C . THR A 1 96 ? 9.400 4.003 -14.334 1.00 88.88 96 THR A C 1
ATOM 802 O O . THR A 1 96 ? 8.875 4.103 -13.219 1.00 88.88 96 THR A O 1
ATOM 805 N N . ARG A 1 97 ? 8.678 3.693 -15.413 1.00 90.38 97 ARG A N 1
ATOM 806 C CA . ARG A 1 97 ? 7.239 3.403 -15.359 1.00 90.38 97 ARG A CA 1
ATOM 807 C C . ARG A 1 97 ? 6.933 2.279 -14.362 1.00 90.38 97 ARG A C 1
ATOM 809 O O . ARG A 1 97 ? 5.967 2.360 -13.609 1.00 90.38 97 ARG A O 1
ATOM 816 N N . GLU A 1 98 ? 7.769 1.249 -14.344 1.00 92.69 98 GLU A N 1
ATOM 817 C CA . GLU A 1 98 ? 7.663 0.081 -13.470 1.00 92.69 98 GLU A CA 1
ATOM 818 C C . GLU A 1 98 ? 7.802 0.477 -11.999 1.00 92.69 98 GLU A C 1
ATOM 820 O O . GLU A 1 98 ? 7.003 0.035 -11.173 1.00 92.69 98 GLU A O 1
ATOM 825 N N . PHE A 1 99 ? 8.753 1.365 -11.683 1.00 92.44 99 PHE A N 1
ATOM 826 C CA . PHE A 1 99 ? 8.935 1.909 -10.337 1.00 92.44 99 PHE A CA 1
ATOM 827 C C . PHE A 1 99 ? 7.676 2.638 -9.843 1.00 92.44 99 PHE A C 1
ATOM 829 O O . PHE A 1 99 ? 7.207 2.409 -8.729 1.00 92.44 99 PHE A O 1
ATOM 836 N N . MET A 1 100 ? 7.068 3.477 -10.683 1.00 93.69 100 MET A N 1
ATOM 837 C CA . MET A 1 100 ? 5.851 4.201 -10.300 1.00 93.69 100 MET A CA 1
ATOM 838 C C . MET A 1 100 ? 4.667 3.251 -10.060 1.00 93.69 100 MET A C 1
ATOM 840 O O . MET A 1 100 ? 3.917 3.414 -9.092 1.00 93.69 100 MET A O 1
ATOM 844 N N . ILE A 1 101 ? 4.507 2.231 -10.911 1.00 94.69 101 ILE A N 1
ATOM 845 C CA . ILE A 1 101 ? 3.431 1.239 -10.777 1.00 94.69 101 ILE A CA 1
ATOM 846 C C . ILE A 1 101 ? 3.624 0.405 -9.508 1.00 94.69 101 ILE A C 1
ATOM 848 O O . ILE A 1 101 ? 2.671 0.223 -8.754 1.00 94.69 101 ILE A O 1
ATOM 852 N N . ILE A 1 102 ? 4.840 -0.073 -9.226 1.00 95.12 102 ILE A N 1
ATOM 853 C CA . ILE A 1 102 ? 5.066 -0.910 -8.044 1.00 95.12 102 ILE A CA 1
ATOM 854 C C . ILE A 1 102 ? 4.909 -0.112 -6.745 1.00 95.12 102 ILE A C 1
ATOM 856 O O . ILE A 1 102 ? 4.268 -0.600 -5.817 1.00 95.12 102 ILE A O 1
ATOM 860 N N . VAL A 1 103 ? 5.404 1.131 -6.684 1.00 95.62 103 VAL A N 1
ATOM 861 C CA . VAL A 1 103 ? 5.259 1.986 -5.493 1.00 95.62 103 VAL A CA 1
ATOM 862 C C . VAL A 1 103 ? 3.796 2.359 -5.256 1.00 95.62 103 VAL A C 1
ATOM 864 O O . VAL A 1 103 ? 3.339 2.328 -4.114 1.00 95.62 103 VAL A O 1
ATOM 867 N N . SER A 1 104 ? 3.035 2.664 -6.310 1.00 95.38 104 SER A N 1
ATOM 868 C CA . SER A 1 104 ? 1.602 2.966 -6.179 1.00 95.38 104 SER A CA 1
ATOM 869 C C . SER A 1 104 ? 0.784 1.738 -5.767 1.00 95.38 104 SER A C 1
ATOM 871 O O . SER A 1 104 ? -0.015 1.828 -4.834 1.00 95.38 104 SER A O 1
ATOM 873 N N . ALA A 1 105 ? 1.017 0.577 -6.387 1.00 96.44 105 ALA A N 1
ATOM 874 C CA . ALA A 1 105 ? 0.343 -0.674 -6.039 1.00 96.44 105 ALA A CA 1
ATOM 875 C C . ALA A 1 105 ? 0.666 -1.127 -4.605 1.00 96.44 105 ALA A C 1
ATOM 877 O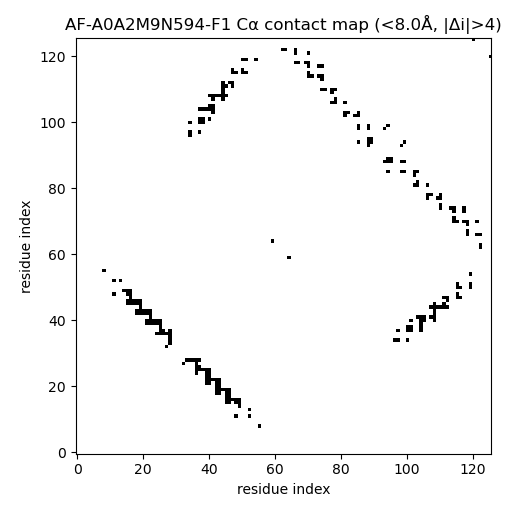 O . ALA A 1 105 ? -0.239 -1.491 -3.848 1.00 96.44 105 ALA A O 1
ATOM 878 N N . ALA A 1 106 ? 1.939 -1.052 -4.205 1.00 95.69 106 ALA A N 1
ATOM 879 C CA . ALA A 1 106 ? 2.376 -1.367 -2.849 1.00 95.69 106 ALA A CA 1
ATOM 880 C C . ALA A 1 106 ? 1.816 -0.368 -1.828 1.00 95.69 106 ALA A C 1
ATOM 882 O O . ALA A 1 106 ? 1.310 -0.783 -0.788 1.00 95.69 106 ALA A O 1
ATOM 883 N N . GLY A 1 107 ? 1.841 0.932 -2.135 1.00 96.38 107 GLY A N 1
ATOM 884 C CA . GLY A 1 107 ? 1.279 1.978 -1.281 1.00 96.38 107 GLY A CA 1
ATOM 885 C C . GLY A 1 107 ? -0.220 1.823 -1.063 1.00 96.38 107 GLY A C 1
ATOM 886 O O . GLY A 1 107 ? -0.700 1.934 0.066 1.00 96.38 107 GLY A O 1
ATOM 887 N N . TRP A 1 108 ? -0.959 1.480 -2.120 1.00 96.31 108 TRP A N 1
ATOM 888 C CA . TRP A 1 108 ? -2.372 1.123 -2.033 1.00 96.31 108 TRP A CA 1
ATOM 889 C C . TRP A 1 108 ? -2.586 -0.053 -1.075 1.00 96.31 108 TRP A C 1
ATOM 891 O O . TRP A 1 108 ? -3.303 0.079 -0.083 1.00 96.31 108 TRP A O 1
ATOM 901 N N . ALA A 1 109 ? -1.911 -1.183 -1.308 1.00 96.81 109 ALA A N 1
ATOM 902 C CA . ALA A 1 109 ? -2.024 -2.363 -0.454 1.00 96.81 109 ALA A CA 1
ATOM 903 C C . ALA A 1 109 ? -1.669 -2.068 1.013 1.00 96.81 109 ALA A C 1
ATOM 905 O O . ALA A 1 109 ? -2.442 -2.398 1.917 1.00 96.81 109 ALA A O 1
ATOM 906 N N . ALA A 1 110 ? -0.547 -1.385 1.243 1.00 95.94 110 ALA A N 1
ATOM 907 C CA . ALA A 1 110 ? -0.070 -1.012 2.566 1.00 95.94 110 ALA A CA 1
ATOM 908 C C . ALA A 1 110 ? -1.055 -0.095 3.302 1.00 95.94 110 ALA A C 1
ATOM 910 O O . ALA A 1 110 ? -1.266 -0.281 4.497 1.00 95.94 110 ALA A O 1
ATOM 911 N N . THR A 1 111 ? -1.702 0.845 2.607 1.00 95.94 111 THR A N 1
ATOM 912 C CA . THR A 1 111 ? -2.679 1.767 3.211 1.00 95.94 111 THR A CA 1
ATOM 913 C C . THR A 1 111 ? -3.874 0.997 3.768 1.00 95.94 111 THR A C 1
ATOM 915 O O . THR A 1 111 ? -4.212 1.132 4.942 1.00 95.94 111 THR A O 1
ATOM 918 N N . PHE A 1 112 ? -4.495 0.132 2.961 1.00 94.50 112 PHE A N 1
ATOM 919 C CA . PHE A 1 112 ? -5.662 -0.637 3.404 1.00 94.50 112 PHE A CA 1
ATOM 920 C C . PHE A 1 112 ? -5.318 -1.639 4.509 1.00 94.50 112 PHE A C 1
ATOM 922 O O . PHE A 1 112 ? -6.087 -1.796 5.462 1.00 94.50 112 PHE A O 1
ATOM 929 N N . LEU A 1 113 ? -4.157 -2.292 4.415 1.00 94.19 113 LEU A N 1
ATOM 930 C CA . LEU A 1 113 ? -3.681 -3.205 5.451 1.00 94.19 113 LEU A CA 1
ATOM 931 C C . LEU A 1 113 ? -3.403 -2.473 6.764 1.00 94.19 113 LEU A C 1
ATOM 933 O O . LEU A 1 113 ? -3.940 -2.863 7.798 1.00 94.19 113 LEU A O 1
ATOM 937 N N . THR A 1 114 ? -2.640 -1.380 6.717 1.00 95.06 114 THR A N 1
ATOM 938 C CA . THR A 1 114 ? -2.295 -0.576 7.898 1.00 95.06 114 THR A CA 1
ATOM 939 C C . THR A 1 114 ? -3.540 -0.026 8.574 1.00 95.06 114 THR A C 1
ATOM 941 O O . THR A 1 114 ? -3.673 -0.163 9.790 1.00 95.06 114 THR A O 1
ATOM 944 N N . TYR A 1 115 ? -4.487 0.515 7.800 1.00 94.06 115 TYR A N 1
ATOM 945 C CA . TYR A 1 115 ? -5.760 0.991 8.337 1.00 94.06 115 TYR A CA 1
ATOM 946 C C . TYR A 1 115 ? -6.491 -0.111 9.093 1.00 94.06 115 TYR A C 1
ATOM 948 O O . TYR A 1 115 ? -6.896 0.082 10.236 1.00 94.06 115 TYR A O 1
ATOM 956 N N . SER A 1 116 ? -6.625 -1.280 8.473 1.00 91.62 116 SER A N 1
ATOM 957 C CA . SER A 1 116 ? -7.449 -2.357 9.019 1.00 91.62 116 SER A CA 1
ATOM 958 C C . SER A 1 116 ? -6.817 -3.011 10.241 1.00 91.62 116 SER A C 1
ATOM 960 O O . SER A 1 116 ? -7.520 -3.309 11.202 1.00 91.62 116 SER A O 1
ATOM 962 N N . ILE A 1 117 ? -5.493 -3.191 10.230 1.00 91.75 117 ILE A N 1
ATOM 963 C CA . ILE A 1 117 ? -4.733 -3.711 11.373 1.00 91.75 117 ILE A CA 1
ATOM 964 C C . ILE A 1 117 ? -4.786 -2.717 12.532 1.00 91.75 117 ILE A C 1
ATOM 966 O O . ILE A 1 117 ? -5.099 -3.106 13.653 1.00 91.75 117 ILE A O 1
ATOM 970 N N . THR A 1 118 ? -4.525 -1.434 12.266 1.00 91.25 118 THR A N 1
ATOM 971 C CA . THR A 1 118 ? -4.552 -0.386 13.297 1.00 91.25 118 THR A CA 1
ATOM 972 C C . THR A 1 118 ? -5.944 -0.254 13.891 1.00 91.25 118 THR A C 1
ATOM 974 O O . THR A 1 118 ? -6.085 -0.130 15.103 1.00 91.25 118 THR A O 1
ATOM 977 N N . PHE A 1 119 ? -6.980 -0.316 13.053 1.00 91.69 119 PHE A N 1
ATOM 978 C CA . PHE A 1 119 ? -8.349 -0.238 13.526 1.00 91.69 119 PHE A CA 1
ATOM 979 C C . PHE A 1 119 ? -8.701 -1.433 14.415 1.00 91.69 119 PHE A C 1
ATOM 981 O O . PHE A 1 119 ? -9.156 -1.235 15.536 1.00 91.69 119 PHE A O 1
ATOM 988 N N . TYR A 1 120 ? -8.389 -2.652 13.972 1.00 89.56 120 TYR A N 1
ATOM 989 C CA . TYR A 1 120 ? -8.585 -3.861 14.771 1.00 89.56 120 TYR A CA 1
ATOM 990 C C . TYR A 1 120 ? -7.810 -3.833 16.098 1.00 89.56 120 TYR A C 1
ATOM 992 O O . TYR A 1 120 ? -8.325 -4.253 17.131 1.00 89.56 120 TYR A O 1
ATOM 1000 N N . TYR A 1 121 ? -6.582 -3.312 16.092 1.00 89.88 121 TYR A N 1
ATOM 1001 C CA . TYR A 1 121 ? -5.774 -3.169 17.301 1.00 89.88 121 TYR A CA 1
ATOM 1002 C C . TYR A 1 121 ? -6.377 -2.152 18.280 1.00 89.88 121 TYR A C 1
ATOM 1004 O O . TYR A 1 121 ? -6.511 -2.440 19.467 1.00 89.88 121 TYR A O 1
ATOM 1012 N N . LEU A 1 122 ? -6.765 -0.970 17.793 1.00 88.38 122 LEU A N 1
ATOM 1013 C CA . LEU A 1 122 ? -7.381 0.058 18.631 1.00 88.38 122 LEU A CA 1
ATOM 1014 C C . LEU A 1 122 ? -8.690 -0.431 19.244 1.00 88.38 122 LEU A C 1
ATOM 1016 O O . LEU A 1 122 ? -8.928 -0.177 20.414 1.00 88.38 122 LEU A O 1
ATOM 1020 N N . ASP A 1 123 ? -9.500 -1.158 18.482 1.00 85.38 123 ASP A N 1
ATOM 1021 C CA . ASP A 1 123 ? -10.787 -1.656 18.959 1.00 85.38 123 ASP A CA 1
ATOM 1022 C C . ASP A 1 123 ? -10.638 -2.709 20.070 1.00 85.38 123 ASP A C 1
ATOM 1024 O O . ASP A 1 123 ? -11.343 -2.666 21.076 1.00 85.38 123 ASP A O 1
ATOM 1028 N N . LYS A 1 124 ? -9.646 -3.604 19.950 1.00 83.38 124 LYS A N 1
ATOM 1029 C CA . LYS A 1 124 ? -9.413 -4.661 20.945 1.00 83.38 124 LYS A CA 1
ATOM 1030 C C . LYS A 1 124 ? -8.714 -4.216 22.220 1.00 83.38 124 LYS A C 1
ATOM 1032 O O . LYS A 1 124 ? -8.959 -4.808 23.269 1.00 83.38 124 LYS A O 1
ATOM 1037 N N . TYR A 1 125 ? -7.801 -3.253 22.133 1.00 81.31 125 TYR A N 1
ATOM 1038 C CA . TYR A 1 125 ? -6.893 -2.938 23.240 1.00 81.31 125 TYR A CA 1
ATOM 1039 C C . TYR A 1 125 ? -7.101 -1.547 23.848 1.00 81.31 125 TYR A C 1
ATOM 1041 O O . TYR A 1 125 ? -6.498 -1.270 24.884 1.00 81.31 125 TYR A O 1
ATOM 1049 N N . CYS A 1 126 ? -7.902 -0.670 23.230 1.00 70.44 126 CYS A N 1
ATOM 1050 C CA . CYS A 1 126 ? -7.909 0.762 23.536 1.00 70.44 126 CYS A CA 1
ATOM 1051 C C . CYS A 1 126 ? -9.304 1.326 23.734 1.00 70.44 126 CYS A C 1
ATOM 1053 O O . CYS A 1 126 ? -9.557 1.868 24.829 1.00 70.44 126 CYS A O 1
#

Mean predicted aligned error: 6.91 Å